Protein AF-A0A3S0KSA1-F1 (afdb_monomer)

Organism: NCBI:txid271096

Solvent-accessible surface area (backbone atoms only — not comparable to full-atom values): 9990 Å² total; per-residue (Å²): 139,56,73,69,75,53,31,34,87,87,79,69,40,68,72,43,71,75,54,54,54,54,35,74,80,40,60,89,59,68,46,50,58,70,62,36,62,68,38,53,74,75,61,64,49,63,50,38,36,24,19,20,49,28,67,55,92,82,58,85,34,55,84,56,73,35,63,38,89,73,57,58,66,44,43,30,60,57,28,39,52,49,42,63,65,50,51,55,34,74,42,89,81,63,44,93,83,43,65,57,37,49,29,41,58,50,29,66,74,70,41,65,50,87,74,48,90,88,51,72,58,73,48,69,36,49,56,76,48,46,57,61,60,18,21,64,30,64,79,39,64,86,44,51,59,56,41,62,56,89,51,72,70,42,53,47,31,26,54,53,40,33,57,52,50,50,54,49,50,73,69,41,74,119

Sequence (174 aa):
MKCSSCHNPHSQGMKLEGDAQCISCHADKSAAEHKMNIHQLVGAACTDCHMPWSKRSRDRSRRYDVRSHHFEVISPTESLGQYDYLYPFTQDGADPEHKMTKSWAAVQKIGICYDSWKYPPNTKECTDFDVMPNACSSCHDKEFPVPGKFDDIERNKLIEGESRFQRFIDATSK

pLDDT: mean 83.78, std 13.08, range [39.75, 96.75]

Radius of gyration: 18.22 Å; Cα contacts (8 Å, |Δi|>4): 228; chains: 1; bounding box: 46×38×46 Å

Structure (mmCIF, N/CA/C/O backbone):
data_AF-A0A3S0KSA1-F1
#
_entry.id   AF-A0A3S0KSA1-F1
#
loop_
_atom_site.group_PDB
_atom_site.id
_atom_site.type_symbol
_atom_site.label_atom_id
_atom_site.label_alt_id
_atom_site.label_comp_id
_atom_site.label_asym_id
_atom_site.label_entity_id
_atom_site.label_seq_id
_atom_site.pdbx_PDB_ins_code
_atom_site.Cartn_x
_atom_site.Cartn_y
_atom_site.Cartn_z
_atom_site.occupancy
_atom_site.B_iso_or_equiv
_atom_site.auth_seq_id
_atom_site.auth_comp_id
_atom_site.auth_asym_id
_atom_site.auth_atom_id
_atom_site.pdbx_PDB_model_num
ATOM 1 N N . MET A 1 1 ? 7.737 -0.209 21.820 1.00 89.00 1 MET A N 1
ATOM 2 C CA . MET A 1 1 ? 6.961 -1.471 21.733 1.00 89.00 1 MET A CA 1
ATOM 3 C C . MET A 1 1 ? 7.880 -2.598 21.272 1.00 89.00 1 MET A C 1
ATOM 5 O O . MET A 1 1 ? 8.837 -2.304 20.571 1.00 89.00 1 MET A O 1
ATOM 9 N N . LYS A 1 2 ? 7.649 -3.853 21.682 1.00 95.00 2 LYS A N 1
ATOM 10 C CA . LYS A 1 2 ? 8.415 -5.043 21.237 1.00 95.00 2 LYS A CA 1
ATOM 11 C C . LYS A 1 2 ? 7.465 -6.116 20.698 1.00 95.00 2 LYS A C 1
ATOM 13 O O . LYS A 1 2 ? 6.269 -6.022 20.944 1.00 95.00 2 LYS A O 1
ATOM 18 N N . CYS A 1 3 ? 7.964 -7.159 20.030 1.00 94.94 3 CYS A N 1
ATOM 19 C CA . CYS A 1 3 ? 7.113 -8.204 19.429 1.00 94.94 3 CYS A CA 1
ATOM 20 C C . CYS A 1 3 ? 6.142 -8.813 20.456 1.00 94.94 3 CYS A C 1
ATOM 22 O O . CYS A 1 3 ? 4.936 -8.889 20.236 1.00 94.94 3 CYS A O 1
ATOM 24 N N . SER A 1 4 ? 6.666 -9.149 21.638 1.00 95.75 4 SER A N 1
ATOM 25 C CA . SER A 1 4 ? 5.887 -9.703 22.746 1.00 95.75 4 SER A CA 1
ATOM 26 C C . SER A 1 4 ? 5.000 -8.687 23.466 1.00 95.75 4 SER A C 1
ATOM 28 O O . SER A 1 4 ? 4.381 -9.038 24.466 1.00 95.75 4 SER A O 1
ATOM 30 N N . SER A 1 5 ? 4.924 -7.434 23.009 1.00 95.50 5 SER A N 1
ATOM 31 C CA . SER A 1 5 ? 3.897 -6.492 23.456 1.00 95.50 5 SER A CA 1
ATOM 32 C C . SER A 1 5 ? 2.530 -6.869 22.881 1.00 95.50 5 SER A C 1
ATOM 34 O O . SER A 1 5 ? 1.564 -6.844 23.637 1.00 95.50 5 SER A O 1
ATOM 36 N N . CYS A 1 6 ? 2.473 -7.301 21.615 1.00 95.81 6 CYS A N 1
ATOM 37 C CA . CYS A 1 6 ? 1.230 -7.624 20.898 1.00 95.81 6 CYS A CA 1
ATOM 38 C C . CYS A 1 6 ? 1.065 -9.128 20.630 1.00 95.81 6 CYS A C 1
ATOM 40 O O . CYS A 1 6 ? -0.053 -9.630 20.615 1.00 95.81 6 CYS A O 1
ATOM 42 N N . HIS A 1 7 ? 2.171 -9.861 20.465 1.00 96.06 7 HIS A N 1
ATOM 43 C CA . HIS A 1 7 ? 2.150 -11.303 20.222 1.00 96.06 7 HIS A CA 1
ATOM 44 C C . HIS A 1 7 ? 2.390 -12.109 21.499 1.00 96.06 7 HIS A C 1
ATOM 46 O O . HIS A 1 7 ? 3.153 -11.712 22.389 1.00 96.06 7 HIS A O 1
ATOM 52 N N . ASN A 1 8 ? 1.773 -13.283 21.571 1.00 96.25 8 ASN A N 1
ATOM 53 C CA . ASN A 1 8 ? 2.105 -14.309 22.545 1.00 96.25 8 ASN A CA 1
ATOM 54 C C . ASN A 1 8 ? 3.316 -15.114 22.029 1.00 96.25 8 ASN A C 1
ATOM 56 O O . ASN A 1 8 ? 3.224 -15.727 20.969 1.00 96.25 8 ASN A O 1
ATOM 60 N N . PRO A 1 9 ? 4.454 -15.149 22.745 1.00 95.25 9 PRO A N 1
ATOM 61 C CA . PRO A 1 9 ? 5.666 -15.807 22.252 1.00 95.25 9 PRO A CA 1
ATOM 62 C C . PRO A 1 9 ? 5.567 -17.340 22.175 1.00 95.25 9 PRO A C 1
ATOM 64 O O . PRO A 1 9 ? 6.377 -17.945 21.481 1.00 95.25 9 PRO A O 1
ATOM 67 N N . HIS A 1 10 ? 4.607 -17.974 22.860 1.00 94.69 10 HIS A N 1
ATOM 68 C CA . HIS A 1 10 ? 4.430 -19.431 22.832 1.00 94.69 10 HIS A CA 1
ATOM 69 C C . HIS A 1 10 ? 3.452 -19.880 21.745 1.00 94.69 10 HIS A C 1
ATOM 71 O O . HIS A 1 10 ? 3.742 -20.828 21.023 1.00 94.69 10 HIS A O 1
ATOM 77 N N . SER A 1 11 ? 2.308 -19.201 21.606 1.00 95.56 11 SER A N 1
ATOM 78 C CA . SER A 1 11 ? 1.332 -19.532 20.557 1.00 95.56 11 SER A CA 1
ATOM 79 C C . SER A 1 11 ? 1.621 -18.844 19.224 1.00 95.56 11 SER A C 1
ATOM 81 O O . SER A 1 11 ? 1.041 -19.226 18.215 1.00 95.56 11 SER A O 1
ATOM 83 N N . GLN A 1 12 ? 2.472 -17.811 19.220 1.00 89.94 12 GLN A N 1
ATOM 84 C CA . GLN A 1 12 ? 2.731 -16.899 18.095 1.00 89.94 12 GLN A CA 1
ATOM 85 C C . GLN A 1 12 ? 1.497 -16.102 17.627 1.00 89.94 12 GLN A C 1
ATOM 87 O O . GLN A 1 12 ? 1.602 -15.263 16.733 1.00 89.94 12 GLN A O 1
ATOM 92 N N . GLY A 1 13 ? 0.343 -16.310 18.266 1.00 93.62 13 GLY A N 1
ATOM 93 C CA . GLY A 1 13 ? -0.884 -15.566 18.019 1.00 93.62 13 GLY A CA 1
ATOM 94 C C . GLY A 1 13 ? -0.874 -14.174 18.647 1.00 93.62 13 GLY A C 1
ATOM 95 O O . GLY A 1 13 ? 0.060 -13.787 19.360 1.00 93.62 13 GLY A O 1
ATOM 96 N N . MET A 1 14 ? -1.942 -13.426 18.390 1.00 95.56 14 MET A N 1
ATOM 97 C CA . MET A 1 14 ? -2.176 -12.125 19.012 1.00 95.56 14 MET A CA 1
ATOM 98 C C . MET A 1 14 ? -2.580 -12.289 20.480 1.00 95.56 14 MET A C 1
ATOM 100 O O . MET A 1 14 ? -3.131 -13.314 20.878 1.00 95.56 14 MET A O 1
ATOM 104 N N . LYS A 1 15 ? -2.283 -11.285 21.309 1.00 96.44 15 LYS A N 1
ATOM 105 C CA . LYS A 1 15 ? -2.757 -11.243 22.700 1.00 96.44 15 LYS A CA 1
ATOM 106 C C . LYS A 1 15 ? -4.199 -10.764 22.815 1.00 96.44 15 LYS A C 1
ATOM 108 O O . LYS A 1 15 ? -4.889 -11.180 23.739 1.00 96.44 15 LYS A O 1
ATOM 113 N N . LEU A 1 16 ? -4.609 -9.869 21.922 1.00 96.75 16 LEU A N 1
ATOM 114 C CA . LEU A 1 16 ? -5.970 -9.366 21.789 1.00 96.75 16 LEU A CA 1
ATOM 115 C C . LEU A 1 16 ? -6.413 -9.527 20.334 1.00 96.75 16 LEU A C 1
ATOM 117 O O . LEU A 1 16 ? -5.608 -9.376 19.416 1.00 96.75 16 LEU A O 1
ATOM 121 N N . GLU A 1 17 ? -7.691 -9.827 20.138 1.00 94.50 17 GLU A N 1
ATOM 122 C CA . GLU A 1 17 ? -8.260 -10.071 18.814 1.00 94.50 17 GLU A CA 1
ATOM 123 C C . GLU A 1 17 ? -8.540 -8.761 18.067 1.00 94.50 17 GLU A C 1
ATOM 125 O O . GLU A 1 17 ? -9.103 -7.816 18.626 1.00 94.50 17 GLU A O 1
ATOM 130 N N . GLY A 1 18 ? -8.171 -8.722 16.784 1.00 92.62 18 GLY A N 1
ATOM 131 C CA . GLY A 1 18 ? -8.453 -7.607 15.876 1.00 92.62 18 GLY A CA 1
ATOM 132 C C . GLY A 1 18 ? -8.066 -6.231 16.433 1.00 92.62 18 GLY A C 1
ATOM 133 O O . GLY A 1 18 ? -6.999 -6.043 17.023 1.00 92.62 18 GLY A O 1
ATOM 134 N N . ASP A 1 19 ? -8.966 -5.262 16.264 1.00 94.88 19 ASP A N 1
ATOM 135 C CA . ASP A 1 19 ? -8.739 -3.865 16.649 1.00 94.88 19 ASP A CA 1
ATOM 136 C C . ASP A 1 19 ? -8.578 -3.655 18.157 1.00 94.88 19 ASP A C 1
ATOM 138 O O . ASP A 1 19 ? -7.981 -2.656 18.569 1.00 94.88 19 ASP A O 1
ATOM 142 N N . ALA A 1 20 ? -9.038 -4.595 18.993 1.00 95.56 20 ALA A N 1
ATOM 143 C CA . ALA A 1 20 ? -8.856 -4.504 20.440 1.00 95.56 20 ALA A CA 1
ATOM 144 C C . ALA A 1 20 ? -7.367 -4.420 20.813 1.00 95.56 20 ALA A C 1
ATOM 146 O O . ALA A 1 20 ? -7.015 -3.760 21.790 1.00 95.56 20 ALA A O 1
ATOM 147 N N . GLN A 1 21 ? -6.482 -5.013 20.002 1.00 95.88 21 GLN A N 1
ATOM 148 C CA . GLN A 1 21 ? -5.038 -4.921 20.197 1.00 95.88 21 GLN A CA 1
ATOM 149 C C . GLN A 1 21 ? -4.488 -3.500 20.039 1.00 95.88 21 GLN A C 1
ATOM 151 O O . GLN A 1 21 ? -3.539 -3.131 20.731 1.00 95.88 21 GLN A O 1
ATOM 156 N N . CYS A 1 22 ? -5.049 -2.717 19.121 1.00 95.62 22 CYS A N 1
ATOM 157 C CA . CYS A 1 22 ? -4.638 -1.337 18.876 1.00 95.62 22 CYS A CA 1
ATOM 158 C C . CYS A 1 22 ? -5.310 -0.397 19.887 1.00 95.62 22 CYS A C 1
ATOM 160 O O . CYS A 1 22 ? -4.657 0.444 20.509 1.00 95.62 22 CYS A O 1
ATOM 162 N N . ILE A 1 23 ? -6.615 -0.588 20.096 1.00 95.62 23 ILE A N 1
ATOM 163 C CA . ILE A 1 23 ? -7.465 0.246 20.953 1.00 95.62 23 ILE A CA 1
ATOM 164 C C . ILE A 1 23 ? -7.076 0.121 22.432 1.00 95.62 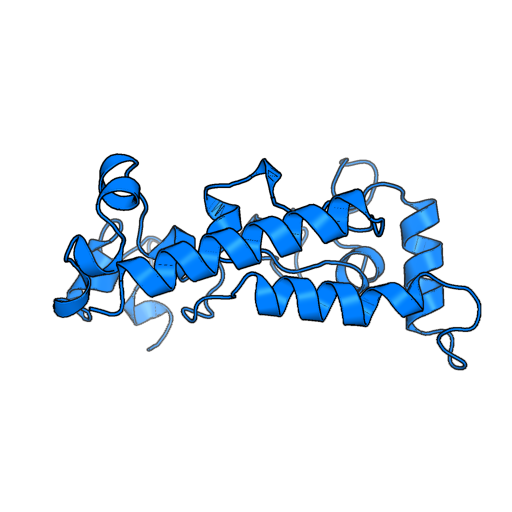23 ILE A C 1
ATOM 166 O O . ILE A 1 23 ? -7.265 1.076 23.182 1.00 95.62 23 ILE A O 1
ATOM 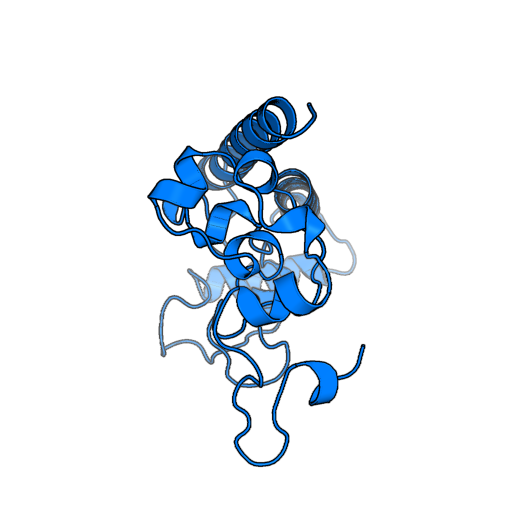170 N N . SER A 1 24 ? -6.442 -0.983 22.855 1.00 95.50 24 SER A N 1
ATOM 171 C CA . SER A 1 24 ? -5.933 -1.120 24.229 1.00 95.50 24 SER A CA 1
ATOM 172 C C . SER A 1 24 ? -4.959 -0.009 24.636 1.00 95.50 24 SER A C 1
ATOM 174 O O . SER A 1 24 ? -4.774 0.232 25.826 1.00 95.50 24 SER A O 1
ATOM 176 N N . CYS A 1 25 ? -4.310 0.640 23.661 1.00 96.25 25 CYS A N 1
ATOM 177 C CA . CYS A 1 25 ? -3.437 1.794 23.885 1.00 96.25 25 CYS A CA 1
ATOM 178 C C . CYS A 1 25 ? -3.924 3.071 23.176 1.00 96.25 25 CYS A C 1
ATOM 180 O O . CYS A 1 25 ? -3.637 4.161 23.658 1.00 96.25 25 CYS A O 1
ATOM 182 N N . HIS A 1 26 ? -4.671 2.951 22.074 1.00 94.12 26 HIS A N 1
ATOM 183 C CA . HIS A 1 26 ? -5.188 4.068 21.272 1.00 94.12 26 HIS A CA 1
ATOM 184 C C . HIS A 1 26 ? -6.714 4.194 21.392 1.00 94.12 26 HIS A C 1
ATOM 186 O O . HIS A 1 26 ? -7.439 4.157 20.396 1.00 94.12 26 HIS A O 1
ATOM 192 N N . ALA A 1 27 ? -7.222 4.288 22.623 1.00 93.25 27 ALA A N 1
ATOM 193 C CA . ALA A 1 27 ? -8.663 4.325 22.887 1.00 93.25 27 ALA A CA 1
ATOM 194 C C . ALA A 1 27 ? -9.368 5.507 22.194 1.00 93.25 27 ALA A C 1
ATOM 196 O O . ALA A 1 27 ? -10.499 5.372 21.724 1.00 93.25 27 ALA A O 1
ATOM 197 N N . ASP A 1 28 ? -8.667 6.634 22.057 1.00 90.75 28 ASP A N 1
ATOM 198 C CA . ASP A 1 28 ? -9.116 7.845 21.365 1.00 90.75 28 ASP A CA 1
ATOM 199 C C . ASP A 1 28 ? -9.272 7.663 19.845 1.00 90.75 28 ASP A C 1
ATOM 201 O O . ASP A 1 28 ? -9.906 8.485 19.190 1.00 90.75 28 ASP A O 1
ATOM 205 N N . LYS A 1 29 ? -8.721 6.584 19.275 1.00 89.94 29 LYS A N 1
ATOM 206 C CA . LYS A 1 29 ? -8.787 6.258 17.840 1.00 89.94 29 LYS A C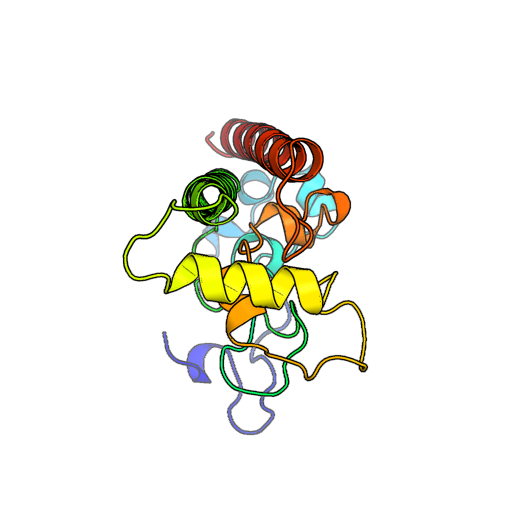A 1
ATOM 207 C C . LYS A 1 29 ? -9.856 5.218 17.495 1.00 89.94 29 LYS A C 1
ATOM 209 O O . LYS A 1 29 ? -9.954 4.797 16.347 1.00 89.94 29 LYS A O 1
ATOM 214 N N . SER A 1 30 ? -10.658 4.791 18.471 1.00 86.38 30 SER A N 1
ATOM 215 C CA . SER A 1 30 ? -11.720 3.792 18.266 1.00 86.38 30 SER A CA 1
ATOM 216 C C . SER A 1 30 ? -12.958 4.332 17.540 1.00 86.38 30 SER A C 1
ATOM 218 O O . SER A 1 30 ? -13.798 3.550 17.094 1.00 86.38 30 SER A O 1
ATOM 220 N N . ALA A 1 31 ? -13.075 5.654 17.431 1.00 82.81 31 ALA A N 1
ATOM 221 C CA . ALA A 1 31 ? -14.263 6.324 16.934 1.00 82.81 31 ALA A CA 1
ATOM 222 C C . ALA A 1 31 ? -14.378 6.270 15.398 1.00 82.81 31 ALA A C 1
ATOM 224 O O . ALA A 1 31 ? -13.377 6.190 14.676 1.00 82.81 31 ALA A O 1
ATOM 225 N N . ALA A 1 32 ? -15.611 6.340 14.895 1.00 78.38 32 ALA A N 1
ATOM 226 C CA . ALA A 1 32 ? -15.918 6.294 13.465 1.00 78.38 32 ALA A CA 1
ATOM 227 C C . ALA A 1 32 ? -15.257 7.446 12.698 1.00 78.38 32 ALA A C 1
ATOM 229 O O . ALA A 1 32 ? -14.850 7.300 11.549 1.00 78.38 32 ALA A O 1
ATOM 230 N N . GLU A 1 33 ? -15.108 8.585 13.365 1.00 82.06 33 GLU A N 1
ATOM 231 C CA . GLU A 1 33 ? -14.488 9.811 12.884 1.00 82.06 33 GLU A CA 1
ATOM 232 C C . GLU A 1 33 ? -13.023 9.588 12.497 1.00 82.06 33 GLU A C 1
ATOM 234 O O . GLU A 1 33 ? -12.548 10.188 11.539 1.00 82.06 33 GLU A O 1
ATOM 239 N N . HIS A 1 34 ? -12.322 8.670 13.174 1.00 86.38 34 HIS A N 1
ATOM 240 C CA . HIS A 1 34 ? -10.947 8.319 12.821 1.00 86.38 34 HIS A CA 1
ATOM 241 C C . HIS A 1 34 ? -10.865 7.489 11.532 1.00 86.38 34 HIS A C 1
ATOM 243 O O . HIS A 1 34 ? -9.898 7.604 10.784 1.00 86.38 34 HIS A O 1
ATOM 249 N N . LYS A 1 35 ? -11.873 6.648 11.264 1.00 85.88 35 LYS A N 1
ATOM 250 C CA . LYS A 1 35 ? -11.878 5.720 10.123 1.00 85.88 35 LYS A CA 1
ATOM 251 C C . LYS A 1 35 ? -12.700 6.205 8.932 1.00 85.88 35 LYS A C 1
ATOM 253 O O . LYS A 1 35 ? -12.516 5.670 7.849 1.00 85.88 35 LYS A O 1
ATOM 258 N N . MET A 1 36 ? -13.560 7.207 9.096 1.00 89.12 36 MET A N 1
ATOM 259 C CA . MET A 1 36 ? -14.765 7.461 8.294 1.00 89.12 36 MET A CA 1
ATOM 260 C C . MET A 1 36 ? -15.866 6.409 8.498 1.00 89.12 36 MET A C 1
ATOM 262 O O . MET A 1 36 ? -15.627 5.201 8.460 1.00 89.12 36 MET A O 1
ATOM 266 N N . ASN A 1 37 ? -17.116 6.880 8.572 1.00 88.81 37 ASN A N 1
ATOM 267 C CA . ASN A 1 37 ? -18.305 6.031 8.734 1.00 88.81 37 ASN A CA 1
ATOM 268 C C . ASN A 1 37 ? -18.386 4.898 7.701 1.00 88.81 37 ASN A C 1
ATOM 270 O O . ASN A 1 37 ? -18.699 3.763 8.051 1.00 88.81 37 ASN A O 1
ATOM 274 N N . ILE A 1 38 ? -18.085 5.179 6.428 1.00 89.69 38 ILE A N 1
ATOM 275 C CA . ILE A 1 38 ? -18.168 4.163 5.371 1.00 89.69 38 ILE A CA 1
ATOM 276 C C . ILE A 1 38 ? -17.160 3.028 5.575 1.00 89.69 38 ILE A C 1
ATOM 278 O O . ILE A 1 38 ? -17.507 1.871 5.360 1.00 89.69 38 ILE A O 1
ATOM 282 N N . HIS A 1 39 ? -15.947 3.330 6.045 1.00 92.50 39 HIS A N 1
ATOM 283 C CA . HIS A 1 39 ? -14.939 2.310 6.322 1.00 92.50 39 HIS A CA 1
ATOM 284 C C . HIS A 1 39 ? -15.326 1.456 7.527 1.00 92.50 39 HIS A C 1
ATOM 286 O O . HIS A 1 39 ? -15.118 0.246 7.508 1.00 92.50 39 HIS A O 1
ATOM 292 N N . GLN A 1 40 ? -15.966 2.047 8.538 1.00 88.38 40 GLN A N 1
ATOM 293 C CA . GLN A 1 40 ? -16.523 1.267 9.638 1.00 88.38 40 GLN A CA 1
ATOM 294 C C . GLN A 1 40 ? -17.643 0.326 9.172 1.00 88.38 40 GLN A C 1
ATOM 296 O O . GLN A 1 40 ? -17.673 -0.827 9.595 1.00 88.38 40 GLN A O 1
ATOM 301 N N . LEU A 1 41 ? -18.528 0.778 8.274 1.00 90.56 41 LEU A N 1
ATOM 302 C CA . LEU A 1 41 ? -19.619 -0.047 7.738 1.00 90.56 41 LEU A CA 1
ATOM 303 C C . LEU A 1 41 ? -19.123 -1.253 6.932 1.00 90.56 41 LEU A C 1
ATOM 305 O O . LEU A 1 41 ? -19.737 -2.315 6.996 1.00 90.56 41 LEU A O 1
ATOM 309 N N . VAL A 1 42 ? -18.018 -1.107 6.197 1.00 91.88 42 VAL A N 1
ATOM 310 C CA . VAL A 1 42 ? -17.391 -2.222 5.460 1.00 91.88 42 VAL A CA 1
ATOM 311 C C . VAL A 1 42 ? -16.414 -3.036 6.316 1.00 91.88 42 VAL A C 1
ATOM 313 O O . VAL A 1 42 ? -15.794 -3.966 5.810 1.00 91.88 42 VAL A O 1
ATOM 316 N N . GLY A 1 43 ? -16.284 -2.713 7.608 1.00 91.19 43 GLY A N 1
ATOM 317 C CA . GLY A 1 43 ? -15.472 -3.473 8.556 1.00 91.19 43 GLY A CA 1
ATOM 318 C C . GLY A 1 43 ? -13.963 -3.256 8.435 1.00 91.19 43 GLY A C 1
ATOM 319 O O . GLY A 1 43 ? -13.209 -4.167 8.762 1.00 91.19 43 GLY A O 1
ATOM 320 N N . ALA A 1 44 ? -13.511 -2.081 7.985 1.00 92.19 44 ALA A N 1
ATOM 321 C CA . ALA A 1 44 ? -12.085 -1.767 7.905 1.00 92.19 44 ALA A CA 1
ATOM 322 C C . ALA A 1 44 ? -11.420 -1.804 9.296 1.00 92.19 44 ALA A C 1
ATOM 324 O O . ALA A 1 44 ? -11.806 -1.080 10.230 1.00 92.19 44 ALA A O 1
ATOM 325 N N . ALA A 1 45 ? -10.390 -2.635 9.420 1.00 93.19 45 ALA A N 1
ATOM 326 C CA . ALA A 1 45 ? -9.600 -2.802 10.629 1.00 93.19 45 ALA A CA 1
ATOM 327 C C . ALA A 1 45 ? -8.471 -1.765 10.698 1.00 93.19 45 ALA A C 1
ATOM 329 O O . ALA A 1 45 ? -8.017 -1.231 9.685 1.00 93.19 45 ALA A O 1
ATOM 330 N N . CYS A 1 46 ? -7.947 -1.515 11.899 1.00 94.50 46 CYS A N 1
ATOM 331 C CA . CYS A 1 46 ? -6.793 -0.631 12.099 1.00 94.50 46 CYS A CA 1
ATOM 332 C C . CYS A 1 46 ? -5.602 -1.066 11.229 1.00 94.50 46 CYS A C 1
ATOM 334 O O . CYS A 1 46 ? -4.892 -0.242 10.654 1.00 94.50 46 CYS A O 1
ATOM 336 N N . THR A 1 47 ? -5.416 -2.380 11.092 1.00 92.94 47 THR A N 1
ATOM 337 C CA . THR A 1 47 ? -4.329 -2.978 10.314 1.00 92.94 47 THR A CA 1
ATOM 338 C C . THR A 1 47 ? -4.466 -2.782 8.810 1.00 92.94 47 THR A C 1
ATOM 340 O O . THR A 1 47 ? -3.473 -2.932 8.108 1.00 92.94 47 THR A O 1
ATOM 343 N N . ASP A 1 48 ? -5.647 -2.451 8.286 1.00 91.31 48 ASP A N 1
ATOM 344 C CA . ASP A 1 48 ? -5.810 -2.278 6.841 1.00 91.31 48 ASP A CA 1
ATOM 345 C C . ASP A 1 48 ? -5.086 -1.030 6.338 1.00 91.31 48 ASP A C 1
ATOM 347 O O . ASP A 1 48 ? -4.409 -1.098 5.310 1.00 91.31 48 ASP A O 1
ATOM 351 N N . CYS A 1 49 ? -5.129 0.056 7.113 1.00 91.94 49 CYS A N 1
ATOM 352 C CA . CYS A 1 49 ? -4.443 1.301 6.780 1.00 91.94 49 CYS A CA 1
ATOM 353 C C . CYS A 1 49 ? -3.052 1.410 7.420 1.00 91.94 49 CYS A C 1
ATOM 355 O O . CYS A 1 49 ? -2.113 1.865 6.774 1.00 91.94 49 CYS A O 1
ATOM 357 N N . HIS A 1 50 ? -2.905 1.000 8.684 1.00 93.50 50 HIS A N 1
ATOM 358 C CA . HIS A 1 50 ? -1.655 1.179 9.439 1.00 93.50 50 HIS A CA 1
ATOM 359 C C . HIS A 1 50 ? -0.652 0.041 9.239 1.00 93.50 50 HIS A C 1
ATOM 361 O O . HIS A 1 50 ? 0.533 0.183 9.527 1.00 93.50 50 HIS A O 1
ATOM 367 N N . MET A 1 51 ? -1.110 -1.112 8.759 1.00 92.00 51 MET A N 1
ATOM 368 C CA . MET A 1 51 ? -0.259 -2.271 8.500 1.00 92.00 51 MET A CA 1
ATOM 369 C C . MET A 1 51 ? -0.557 -2.828 7.104 1.00 92.00 51 MET A C 1
ATOM 371 O O . MET A 1 51 ? -0.940 -3.997 6.983 1.00 92.00 51 MET A O 1
ATOM 375 N N . PRO A 1 52 ? -0.436 -2.017 6.032 1.00 86.69 52 PRO A N 1
ATOM 376 C CA . PRO A 1 52 ? -0.730 -2.479 4.683 1.00 86.69 52 PRO A CA 1
ATOM 377 C C . PRO A 1 52 ? 0.084 -3.731 4.359 1.00 86.69 52 PRO A C 1
ATOM 379 O O . PRO A 1 52 ? 1.154 -3.983 4.928 1.00 86.69 52 PRO A O 1
ATOM 382 N N . TRP A 1 53 ? -0.444 -4.546 3.453 1.00 80.31 53 TRP A N 1
ATOM 383 C CA . TRP A 1 53 ? 0.265 -5.735 3.007 1.00 80.31 53 TRP A CA 1
ATOM 384 C C . TRP A 1 53 ? 1.644 -5.361 2.459 1.00 80.31 53 TRP A C 1
ATOM 386 O O . TRP A 1 53 ? 1.784 -4.477 1.621 1.00 80.31 53 TRP A O 1
ATOM 396 N N . SER A 1 54 ? 2.676 -6.039 2.943 1.00 72.50 54 SER A N 1
ATOM 397 C CA . SER A 1 54 ? 4.067 -5.808 2.577 1.00 72.50 54 SER A CA 1
ATOM 398 C C . SER A 1 54 ? 4.758 -7.117 2.208 1.00 72.50 54 SER A C 1
ATOM 400 O O . SER A 1 54 ? 4.177 -8.201 2.254 1.00 72.50 54 SER A O 1
ATOM 402 N N . LYS A 1 55 ? 6.032 -7.014 1.836 1.00 64.12 55 LYS A N 1
ATOM 403 C CA . LYS A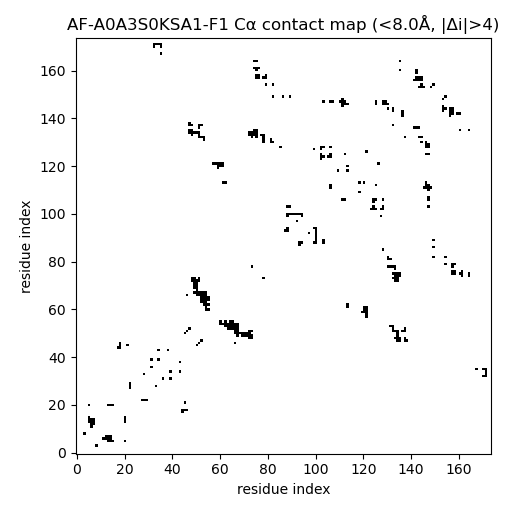 1 55 ? 6.895 -8.148 1.513 1.00 64.12 55 LYS A CA 1
ATOM 404 C C . LYS A 1 55 ? 7.710 -8.598 2.731 1.00 64.12 55 LYS A C 1
ATOM 406 O O . LYS A 1 55 ? 8.262 -7.761 3.442 1.00 64.12 55 LYS A O 1
ATOM 411 N N . ARG A 1 56 ? 7.899 -9.911 2.918 1.00 51.66 56 ARG A N 1
ATOM 412 C CA . ARG A 1 56 ? 9.025 -10.449 3.707 1.00 51.66 56 ARG A CA 1
ATOM 413 C C . ARG A 1 56 ? 10.318 -10.362 2.893 1.00 51.66 56 ARG A C 1
ATOM 415 O O . ARG A 1 56 ? 10.504 -11.070 1.906 1.00 51.66 56 ARG A O 1
ATOM 422 N N . SER A 1 57 ? 11.250 -9.516 3.315 1.00 43.91 57 SER A N 1
ATOM 423 C CA . SER A 1 57 ? 12.432 -9.151 2.519 1.00 43.91 57 SER A CA 1
ATOM 424 C C . SER A 1 57 ? 13.516 -10.234 2.368 1.00 43.91 57 SER A C 1
ATOM 426 O O . SER A 1 57 ? 14.565 -9.927 1.807 1.00 43.91 57 SER A O 1
ATOM 428 N N . ARG A 1 58 ? 13.342 -11.474 2.866 1.00 39.75 58 ARG A N 1
ATOM 429 C CA . ARG A 1 58 ? 14.433 -12.482 2.879 1.00 39.75 58 ARG A CA 1
ATOM 430 C C . ARG A 1 58 ? 14.068 -13.960 2.681 1.00 39.75 58 ARG A C 1
ATOM 432 O O . ARG A 1 58 ? 14.952 -14.719 2.304 1.00 39.75 58 ARG A O 1
ATOM 439 N N . ASP A 1 59 ? 12.820 -14.376 2.867 1.00 43.16 59 ASP A N 1
ATOM 440 C CA . ASP A 1 59 ? 12.390 -15.774 2.659 1.00 43.16 59 ASP A CA 1
ATOM 441 C C . ASP A 1 59 ? 11.488 -15.880 1.446 1.00 43.16 59 ASP A C 1
ATOM 443 O O . ASP A 1 59 ? 10.882 -14.867 1.131 1.00 43.16 59 ASP A O 1
ATOM 447 N N . ARG A 1 60 ? 11.361 -17.070 0.826 1.00 45.66 60 ARG A N 1
ATOM 448 C CA . ARG A 1 60 ? 10.414 -17.454 -0.258 1.00 45.66 60 ARG A CA 1
ATOM 449 C C . ARG A 1 60 ? 8.986 -16.930 -0.018 1.00 45.66 60 ARG A C 1
ATOM 451 O O . ARG A 1 60 ? 8.094 -17.681 0.361 1.00 45.66 60 ARG A O 1
ATOM 458 N N . SER A 1 61 ? 8.783 -15.647 -0.245 1.00 42.78 61 SER A N 1
ATOM 459 C CA . SER A 1 61 ? 7.619 -14.895 0.194 1.00 42.78 61 SER A CA 1
ATOM 460 C C . SER A 1 61 ? 6.914 -14.427 -1.054 1.00 42.78 61 SER A C 1
ATOM 462 O O . SER A 1 61 ? 7.534 -13.929 -1.997 1.00 42.78 61 SER A O 1
ATOM 464 N N . ARG A 1 62 ? 5.611 -14.671 -1.091 1.00 55.25 62 ARG A N 1
ATOM 465 C CA . ARG A 1 62 ? 4.743 -14.085 -2.107 1.00 55.25 62 ARG A CA 1
ATOM 466 C C . ARG A 1 62 ? 4.605 -12.601 -1.759 1.00 55.25 62 ARG A C 1
ATOM 468 O O . ARG A 1 62 ? 4.649 -12.246 -0.584 1.00 55.25 62 ARG A O 1
ATOM 475 N N . ARG A 1 63 ? 4.466 -11.723 -2.756 1.00 57.84 63 ARG A N 1
ATOM 476 C CA . ARG A 1 63 ? 4.073 -10.328 -2.495 1.00 57.84 63 ARG A CA 1
ATOM 477 C C . ARG A 1 63 ? 2.787 -10.376 -1.647 1.00 57.84 63 ARG A C 1
ATOM 479 O O . ARG A 1 63 ? 1.901 -11.160 -1.981 1.00 57.84 63 ARG A O 1
ATOM 486 N N . TYR A 1 64 ? 2.724 -9.604 -0.558 1.00 64.44 64 TYR A N 1
ATOM 487 C CA . TYR A 1 64 ? 1.575 -9.538 0.370 1.00 64.44 64 TYR A CA 1
ATOM 488 C C . TYR A 1 64 ? 1.386 -10.729 1.313 1.00 64.44 64 TYR A C 1
ATOM 490 O O . TYR A 1 64 ? 0.284 -10.964 1.796 1.00 64.44 64 TYR A O 1
ATOM 498 N N . ASP A 1 65 ? 2.436 -11.488 1.612 1.00 67.31 65 ASP A N 1
ATOM 499 C CA . ASP A 1 65 ? 2.340 -12.587 2.576 1.00 67.31 65 ASP A CA 1
ATOM 500 C C . ASP A 1 65 ? 2.415 -12.135 4.045 1.00 67.31 65 ASP A C 1
ATOM 502 O O . ASP A 1 65 ? 2.105 -12.912 4.951 1.00 67.31 65 ASP A O 1
ATOM 506 N N . VAL A 1 66 ? 2.804 -10.881 4.294 1.00 75.88 66 VAL A N 1
ATOM 507 C CA . VAL A 1 66 ? 2.895 -10.302 5.637 1.00 75.88 66 VAL A CA 1
ATOM 508 C C . VAL A 1 66 ? 2.301 -8.902 5.700 1.00 75.88 66 VAL A C 1
ATOM 510 O O . VAL A 1 66 ? 2.338 -8.143 4.738 1.00 75.88 66 VAL A O 1
ATOM 513 N N . ARG A 1 67 ? 1.782 -8.536 6.871 1.00 84.06 67 ARG A N 1
ATOM 514 C CA . ARG A 1 67 ? 1.373 -7.166 7.197 1.00 84.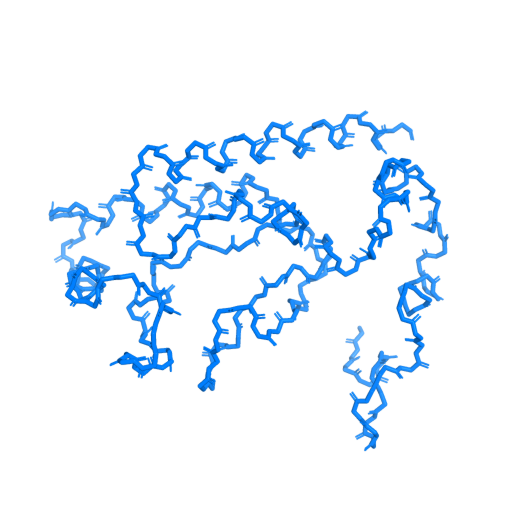06 67 ARG A CA 1
ATOM 515 C C . ARG A 1 67 ? 2.598 -6.354 7.623 1.00 84.06 67 ARG A C 1
ATOM 517 O O . ARG A 1 67 ? 3.439 -6.856 8.383 1.00 84.06 67 ARG A O 1
ATOM 524 N N . SER A 1 68 ? 2.706 -5.114 7.151 1.00 85.94 68 SER A N 1
ATOM 525 C CA . SER A 1 68 ? 3.815 -4.242 7.540 1.00 85.94 68 SER A CA 1
ATOM 526 C C . SER A 1 68 ? 3.785 -3.980 9.051 1.00 85.94 68 SER A C 1
ATOM 528 O O . SER A 1 68 ? 2.727 -3.926 9.666 1.00 85.94 68 SER A O 1
ATOM 530 N N . HIS A 1 69 ? 4.955 -3.835 9.670 1.00 90.94 69 HIS A N 1
ATOM 531 C CA . HIS A 1 69 ? 5.087 -3.409 11.072 1.00 90.94 69 HIS A CA 1
ATOM 532 C C . HIS A 1 69 ? 5.624 -1.972 11.153 1.00 90.94 69 HIS A C 1
ATOM 534 O O . HIS A 1 69 ? 6.358 -1.626 12.077 1.00 90.94 69 HIS A O 1
ATOM 540 N N . HIS A 1 70 ? 5.302 -1.158 10.142 1.00 87.62 70 HIS A N 1
ATOM 541 C CA . HIS A 1 70 ? 5.652 0.261 10.101 1.00 87.62 70 HIS A CA 1
ATOM 542 C C . HIS A 1 70 ? 4.680 1.098 10.940 1.00 87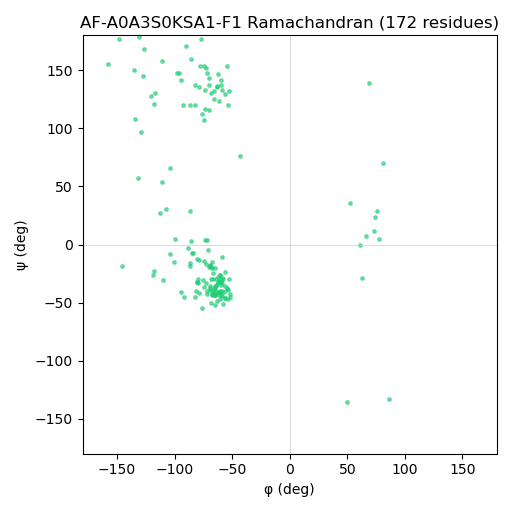.62 70 HIS A C 1
ATOM 544 O O . HIS A 1 70 ? 5.116 2.056 11.569 1.00 87.62 70 HIS A O 1
ATOM 550 N N . PHE A 1 71 ? 3.406 0.684 11.021 1.00 91.38 71 PHE A N 1
ATOM 551 C CA . PHE A 1 71 ? 2.304 1.324 11.760 1.00 91.38 71 PHE A CA 1
ATOM 552 C C . PHE A 1 71 ? 1.926 2.733 11.278 1.00 91.38 71 PHE A C 1
ATOM 554 O O . PHE A 1 71 ? 0.766 3.126 11.391 1.00 91.38 71 PHE A O 1
ATOM 561 N N . GLU A 1 72 ? 2.865 3.492 10.722 1.00 91.50 72 GLU A N 1
ATOM 562 C CA . GLU A 1 72 ? 2.580 4.714 9.985 1.00 91.50 72 GLU A CA 1
ATOM 563 C C . GLU A 1 72 ? 1.903 4.378 8.653 1.00 91.50 72 GLU A C 1
ATOM 565 O O . GLU A 1 72 ? 2.163 3.350 8.018 1.00 91.50 72 GLU A O 1
ATOM 570 N N . VAL A 1 73 ? 0.966 5.243 8.273 1.00 90.88 73 VAL A N 1
ATOM 571 C CA . VAL A 1 73 ? 0.210 5.105 7.033 1.00 90.88 73 VAL A CA 1
ATOM 572 C C . VAL A 1 73 ? 1.152 5.385 5.873 1.00 90.88 73 VAL A C 1
ATOM 574 O O . VAL A 1 73 ? 1.597 6.513 5.713 1.00 90.88 73 VAL A O 1
ATOM 577 N N . ILE A 1 74 ? 1.391 4.367 5.046 1.00 90.62 74 ILE A N 1
ATOM 578 C CA . ILE A 1 74 ? 2.010 4.554 3.732 1.00 90.62 74 ILE A CA 1
ATOM 579 C C . ILE A 1 74 ? 0.938 5.168 2.837 1.00 90.62 74 ILE A C 1
ATOM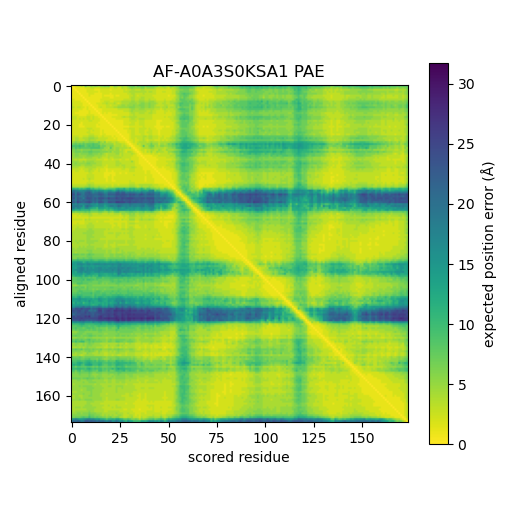 581 O O . ILE A 1 74 ? -0.045 4.508 2.484 1.00 90.62 74 ILE A O 1
ATOM 585 N N . SER A 1 75 ? 1.087 6.445 2.522 1.00 91.12 75 SER A N 1
ATOM 586 C CA . SER A 1 75 ? 0.154 7.192 1.688 1.00 91.12 75 SER A CA 1
ATOM 587 C C . SER A 1 75 ? 0.297 6.815 0.207 1.00 91.12 75 SER A C 1
ATOM 589 O O . SER A 1 75 ? 1.374 6.414 -0.246 1.00 91.12 75 SER A O 1
ATOM 591 N N . PRO A 1 76 ? -0.763 6.969 -0.604 1.00 91.12 76 PRO A N 1
ATOM 592 C CA . PRO A 1 76 ? -0.639 6.828 -2.053 1.00 91.12 76 PRO A CA 1
ATOM 593 C C . PRO A 1 76 ? 0.362 7.808 -2.678 1.00 91.12 76 PRO A C 1
ATOM 595 O O . PRO A 1 76 ? 0.998 7.450 -3.664 1.00 91.12 76 PRO A O 1
ATOM 598 N N . THR A 1 77 ? 0.562 8.991 -2.084 1.00 91.94 77 THR A N 1
ATOM 599 C CA . THR A 1 77 ? 1.592 9.957 -2.497 1.00 91.94 77 THR A CA 1
ATOM 600 C C . THR A 1 77 ? 3.000 9.373 -2.365 1.00 91.94 77 THR A C 1
ATOM 602 O O . THR A 1 77 ? 3.820 9.543 -3.264 1.00 91.94 77 THR A O 1
ATOM 605 N N . GLU A 1 78 ? 3.292 8.628 -1.295 1.00 91.75 78 GLU A N 1
ATOM 606 C CA . GLU A 1 78 ? 4.580 7.937 -1.139 1.00 91.75 78 GLU A CA 1
ATOM 607 C C . GLU A 1 78 ? 4.755 6.812 -2.163 1.00 91.75 78 GLU A C 1
ATOM 609 O O . GLU A 1 78 ? 5.818 6.704 -2.777 1.00 91.75 78 GLU A O 1
ATOM 614 N N . SER A 1 79 ? 3.711 6.011 -2.409 1.00 90.25 79 SER A N 1
ATOM 615 C CA . SER A 1 79 ? 3.740 4.993 -3.470 1.00 90.25 79 SER A CA 1
ATOM 616 C C . SER A 1 79 ? 3.950 5.617 -4.855 1.00 90.25 79 SER A C 1
ATOM 618 O O . SER A 1 79 ? 4.727 5.088 -5.649 1.00 90.25 79 SER A O 1
ATOM 620 N N . LEU A 1 80 ? 3.295 6.745 -5.154 1.00 92.44 80 LEU A N 1
ATOM 621 C CA . LEU A 1 80 ? 3.472 7.482 -6.408 1.00 92.44 80 LEU A CA 1
ATOM 622 C C . LEU A 1 80 ? 4.882 8.067 -6.520 1.00 92.44 80 LEU A C 1
ATOM 624 O O . LEU A 1 80 ? 5.513 7.934 -7.563 1.00 92.44 80 LEU A O 1
ATOM 628 N N . GLY A 1 81 ? 5.415 8.637 -5.439 1.00 93.56 81 GLY A N 1
ATOM 629 C CA . GLY A 1 81 ? 6.794 9.117 -5.397 1.00 93.56 81 GLY A CA 1
ATOM 630 C C . GLY A 1 81 ? 7.805 7.994 -5.641 1.00 93.56 81 GLY A C 1
ATOM 631 O O . GLY A 1 81 ? 8.761 8.176 -6.393 1.00 93.56 81 GLY A O 1
ATOM 632 N N . GLN A 1 82 ? 7.571 6.805 -5.075 1.00 91.94 82 GLN A N 1
ATOM 633 C CA . GLN A 1 82 ? 8.387 5.622 -5.353 1.00 91.94 82 GLN A CA 1
ATOM 634 C C . GLN A 1 82 ? 8.267 5.186 -6.819 1.00 91.94 82 GLN A C 1
ATOM 636 O O . GLN A 1 82 ? 9.278 4.865 -7.444 1.00 91.94 82 GLN A O 1
ATOM 641 N N . TYR A 1 83 ? 7.055 5.182 -7.377 1.00 92.81 83 TYR A N 1
ATOM 642 C CA . TYR A 1 83 ? 6.826 4.875 -8.787 1.00 92.81 83 TYR A CA 1
ATOM 643 C C . TYR A 1 83 ? 7.606 5.834 -9.695 1.00 92.81 83 TYR A C 1
ATOM 645 O O . TYR A 1 83 ? 8.373 5.387 -10.546 1.00 92.81 83 TYR A O 1
ATOM 653 N N . ASP A 1 84 ? 7.469 7.142 -9.475 1.00 93.69 84 ASP A N 1
ATOM 654 C CA . ASP A 1 84 ? 8.126 8.183 -10.267 1.00 93.69 84 ASP A CA 1
ATOM 655 C C . ASP A 1 84 ? 9.654 8.166 -10.093 1.00 93.69 84 ASP A C 1
ATOM 657 O O . ASP A 1 84 ? 10.384 8.471 -11.033 1.00 93.69 84 ASP A O 1
ATOM 661 N N . TYR A 1 85 ? 10.158 7.748 -8.928 1.00 92.69 85 TYR A N 1
ATOM 662 C CA . TYR A 1 85 ? 11.587 7.514 -8.712 1.00 92.69 85 TYR A CA 1
ATOM 663 C C . TYR A 1 85 ? 12.116 6.324 -9.525 1.00 92.69 85 TYR A C 1
ATOM 665 O O . TYR A 1 85 ? 13.223 6.380 -10.060 1.00 92.69 85 TYR A O 1
ATOM 673 N N . LEU A 1 86 ? 11.341 5.241 -9.618 1.00 91.62 86 LEU A N 1
ATOM 674 C CA . LEU A 1 86 ? 11.747 4.021 -10.318 1.00 91.62 86 LEU A CA 1
ATOM 675 C C . LEU A 1 86 ? 11.576 4.118 -11.838 1.00 91.62 86 LEU A C 1
ATOM 677 O O . LEU A 1 86 ? 12.365 3.531 -12.581 1.00 91.62 86 LEU A O 1
ATOM 681 N N . TYR A 1 87 ? 10.572 4.867 -12.299 1.00 92.56 87 TYR A N 1
ATOM 682 C CA . TYR A 1 87 ? 10.198 4.976 -13.707 1.00 92.56 87 TYR A CA 1
ATOM 683 C C . TYR A 1 87 ? 11.369 5.340 -14.641 1.00 92.56 87 TYR A C 1
ATOM 685 O O . TYR A 1 87 ? 11.532 4.656 -15.653 1.00 92.56 87 TYR A O 1
ATOM 693 N N . PRO A 1 88 ? 12.250 6.315 -14.336 1.00 92.94 88 PRO A N 1
ATOM 694 C CA . PRO A 1 88 ? 13.398 6.626 -15.186 1.00 92.94 88 PRO A CA 1
ATOM 695 C C . PRO A 1 88 ? 14.310 5.426 -15.447 1.00 92.94 88 PRO A C 1
ATOM 697 O O . PRO A 1 88 ? 14.792 5.265 -16.562 1.00 92.94 88 PRO A O 1
ATOM 700 N N . PHE A 1 89 ? 14.500 4.534 -14.470 1.00 92.12 89 PHE A N 1
ATOM 701 C CA . PHE A 1 89 ? 15.362 3.356 -14.622 1.00 92.12 89 PHE A CA 1
ATOM 702 C C . PHE A 1 89 ? 14.788 2.275 -15.547 1.00 92.12 89 PHE A C 1
ATOM 704 O O . PHE A 1 89 ? 15.470 1.287 -15.825 1.00 92.12 89 PHE A O 1
ATOM 711 N N . THR A 1 90 ? 13.557 2.459 -16.032 1.00 89.31 90 THR A N 1
ATOM 712 C CA . THR A 1 90 ? 12.963 1.625 -17.084 1.00 89.31 90 THR A CA 1
ATOM 713 C C . THR A 1 90 ? 13.452 1.996 -18.485 1.00 89.31 90 THR A C 1
ATOM 715 O O . THR A 1 90 ? 13.236 1.238 -19.431 1.00 89.31 90 THR A O 1
ATOM 718 N N . GLN A 1 91 ? 14.106 3.155 -18.617 1.00 88.56 91 GLN A N 1
ATOM 719 C CA . GLN A 1 91 ? 14.609 3.697 -19.872 1.00 88.56 91 GLN A CA 1
ATOM 720 C C . GLN A 1 91 ? 16.092 3.360 -20.064 1.00 88.56 91 GLN A C 1
ATOM 722 O O . GLN A 1 91 ? 16.877 3.304 -19.109 1.00 88.56 91 GLN A O 1
ATOM 727 N N . ASP A 1 92 ? 16.494 3.179 -21.320 1.00 81.94 92 ASP A N 1
ATOM 728 C CA . ASP A 1 92 ? 17.890 2.924 -21.665 1.00 81.94 92 ASP A CA 1
ATOM 729 C C . ASP A 1 92 ? 18.781 4.119 -21.291 1.00 81.94 92 ASP A C 1
ATOM 731 O O . ASP A 1 92 ? 18.453 5.278 -21.541 1.00 81.94 92 ASP A O 1
ATOM 735 N N . GLY A 1 93 ? 19.936 3.835 -20.684 1.00 80.81 93 GLY A N 1
ATOM 736 C CA . GLY A 1 93 ? 20.931 4.855 -20.330 1.00 80.81 93 GLY A CA 1
ATOM 737 C C . GLY A 1 93 ? 20.617 5.698 -19.086 1.00 80.81 93 GLY A C 1
ATOM 738 O O . GLY A 1 93 ? 21.399 6.588 -18.765 1.00 80.81 93 GLY A O 1
ATOM 739 N N . ALA A 1 94 ? 19.536 5.410 -18.353 1.00 85.00 94 ALA A N 1
ATOM 740 C CA . ALA A 1 94 ? 19.137 6.175 -17.163 1.00 85.00 94 ALA A CA 1
ATOM 741 C C . ALA A 1 94 ? 20.091 6.056 -15.955 1.00 85.00 94 ALA A C 1
ATOM 743 O O . ALA A 1 94 ? 20.079 6.905 -15.067 1.00 85.00 94 ALA A O 1
ATOM 744 N N . ASP A 1 95 ? 20.917 5.009 -15.912 1.00 83.94 95 ASP A N 1
ATOM 745 C CA . ASP A 1 95 ? 21.906 4.765 -14.857 1.00 83.94 95 ASP A CA 1
ATOM 746 C C . ASP A 1 95 ? 23.246 4.351 -15.496 1.00 83.94 95 ASP A C 1
ATOM 748 O O . ASP A 1 95 ? 23.336 3.224 -16.000 1.00 83.94 95 ASP A O 1
ATOM 752 N N . PRO A 1 96 ? 24.280 5.220 -15.473 1.00 78.38 96 PRO A N 1
ATOM 753 C CA . PRO A 1 96 ? 25.602 4.934 -16.038 1.00 78.38 96 PRO A CA 1
ATOM 754 C C . PRO A 1 96 ? 26.316 3.729 -15.410 1.00 78.38 96 PRO A C 1
ATOM 756 O O . PRO A 1 96 ? 27.144 3.093 -16.059 1.00 78.38 96 PRO A O 1
ATOM 759 N N . GLU A 1 97 ? 26.010 3.392 -14.153 1.00 82.88 97 GLU A N 1
ATOM 760 C CA . GLU A 1 97 ? 26.582 2.223 -13.472 1.00 82.88 97 GLU A CA 1
ATOM 761 C C . GLU A 1 97 ? 25.812 0.932 -13.794 1.00 82.88 97 GLU A C 1
ATOM 763 O O . GLU A 1 97 ? 26.239 -0.177 -13.446 1.00 82.88 97 GLU A O 1
ATOM 768 N N . HIS A 1 98 ? 24.682 1.065 -14.493 1.00 78.44 98 HIS A N 1
ATOM 769 C CA . HIS A 1 98 ? 23.788 -0.009 -14.893 1.00 78.44 98 HIS A CA 1
ATOM 770 C C . HIS A 1 98 ? 23.361 -0.916 -13.734 1.00 78.44 98 HIS A C 1
ATOM 772 O O . HIS A 1 98 ? 23.232 -2.127 -13.915 1.00 78.44 98 HIS A O 1
ATOM 778 N N . LYS A 1 99 ? 23.170 -0.380 -12.528 1.00 83.19 99 LYS A N 1
ATOM 779 C CA . LYS A 1 99 ? 22.685 -1.166 -11.389 1.00 83.19 99 LYS A CA 1
ATOM 780 C C . LYS A 1 99 ? 21.190 -1.406 -11.539 1.00 83.19 99 LYS A C 1
ATOM 782 O O . LYS A 1 99 ? 20.758 -2.555 -11.581 1.00 83.19 99 LYS A O 1
ATOM 787 N N . MET A 1 100 ? 20.420 -0.334 -11.706 1.00 87.88 100 MET A N 1
ATOM 788 C CA . MET A 1 100 ? 18.960 -0.419 -11.791 1.00 87.88 100 MET A CA 1
ATOM 789 C C . MET A 1 100 ? 18.474 -0.865 -13.171 1.00 87.88 100 MET A C 1
ATOM 791 O O . MET A 1 100 ? 17.619 -1.740 -13.272 1.00 87.88 100 MET A O 1
ATOM 795 N N . THR A 1 101 ? 19.073 -0.359 -14.249 1.00 88.44 101 THR A N 1
ATOM 796 C CA . THR A 1 101 ? 18.690 -0.740 -15.623 1.00 88.44 101 THR A CA 1
ATOM 797 C C . THR A 1 101 ? 18.948 -2.228 -15.921 1.00 88.44 101 THR A C 1
ATOM 799 O O . THR A 1 101 ? 18.183 -2.851 -16.655 1.00 88.44 101 THR A O 1
ATOM 802 N N . LYS A 1 102 ? 19.957 -2.861 -15.293 1.00 88.44 102 LYS A N 1
ATOM 803 C CA . LYS A 1 102 ? 20.151 -4.327 -15.368 1.00 88.44 102 LYS A CA 1
ATOM 804 C C . LYS A 1 102 ? 19.037 -5.097 -14.667 1.00 88.44 102 LYS A C 1
ATOM 806 O O . LYS A 1 102 ? 18.558 -6.087 -15.220 1.00 88.44 102 LYS A O 1
ATOM 811 N N . SER A 1 103 ? 18.626 -4.650 -13.480 1.00 86.88 103 SER A N 1
ATOM 812 C CA . SER A 1 103 ? 17.482 -5.237 -12.777 1.00 86.88 103 SER A CA 1
ATOM 813 C C . SER A 1 103 ? 16.206 -5.104 -13.613 1.00 86.88 103 SER A C 1
ATOM 815 O O . SER A 1 103 ? 15.460 -6.071 -13.730 1.00 86.88 103 SER A O 1
ATOM 817 N N . TRP A 1 104 ? 16.001 -3.971 -14.292 1.00 88.75 104 TRP A N 1
ATOM 818 C CA . TRP A 1 104 ? 14.857 -3.785 -15.187 1.00 88.75 104 TRP A CA 1
ATOM 819 C C . TRP A 1 104 ? 14.871 -4.758 -16.367 1.00 88.75 104 TRP A C 1
ATOM 821 O O . TRP A 1 104 ? 13.891 -5.458 -16.616 1.00 88.75 104 TRP A O 1
ATOM 831 N N . ALA A 1 105 ? 16.010 -4.885 -17.051 1.00 87.94 105 ALA A N 1
ATOM 832 C CA . ALA A 1 105 ? 16.158 -5.827 -18.157 1.00 87.94 105 ALA A CA 1
ATOM 833 C C . 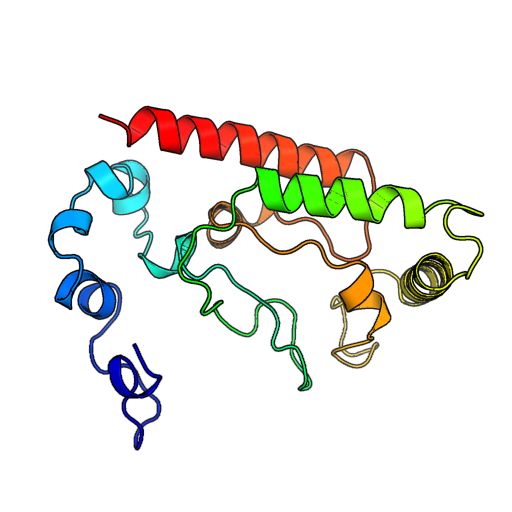ALA A 1 105 ? 15.908 -7.286 -17.724 1.00 87.94 105 ALA A C 1
ATOM 835 O O . ALA A 1 105 ? 15.431 -8.106 -18.511 1.00 87.94 105 ALA A O 1
ATOM 836 N N . ALA A 1 106 ? 16.224 -7.634 -16.473 1.00 85.69 106 ALA A N 1
ATOM 837 C CA . ALA A 1 106 ? 15.893 -8.936 -15.903 1.00 85.69 106 ALA A CA 1
ATOM 838 C C . ALA A 1 106 ? 14.389 -9.079 -15.618 1.00 85.69 106 ALA A C 1
ATOM 840 O O . ALA A 1 106 ? 13.815 -10.110 -15.968 1.00 85.69 106 ALA A O 1
ATOM 841 N N . VAL A 1 107 ? 13.739 -8.047 -15.064 1.00 83.19 107 VAL A N 1
ATOM 842 C CA . VAL A 1 107 ? 12.276 -8.000 -14.884 1.00 83.19 107 VAL A CA 1
ATOM 843 C C . VAL A 1 107 ? 11.558 -8.204 -16.220 1.00 83.19 107 VAL A C 1
ATOM 845 O O . VAL A 1 107 ? 10.693 -9.069 -16.313 1.00 83.19 107 VAL A O 1
ATOM 848 N N . GLN A 1 108 ? 11.982 -7.532 -17.294 1.00 84.62 108 GLN A N 1
ATOM 849 C CA . GLN A 1 108 ? 11.385 -7.697 -18.627 1.00 84.62 108 GLN A CA 1
ATOM 850 C C . GLN A 1 108 ? 11.498 -9.128 -19.182 1.00 84.62 108 GLN A C 1
ATOM 852 O O . GLN A 1 108 ? 10.603 -9.590 -19.887 1.00 84.62 108 GLN A O 1
ATOM 857 N N . LYS A 1 109 ? 12.572 -9.860 -18.852 1.00 83.06 109 LYS A N 1
ATOM 858 C CA . LYS A 1 109 ? 12.736 -11.279 -19.230 1.00 83.06 109 LYS A CA 1
ATOM 859 C C . LYS A 1 109 ? 11.870 -12.219 -18.390 1.00 83.06 109 LYS A C 1
ATOM 861 O O . LYS A 1 109 ? 11.489 -13.288 -18.866 1.00 83.06 109 LYS A O 1
ATOM 866 N N . ILE A 1 110 ? 11.604 -11.845 -17.139 1.00 76.19 110 ILE A N 1
ATOM 867 C CA . ILE A 1 110 ? 10.722 -12.574 -16.220 1.00 76.19 110 ILE A CA 1
ATOM 868 C C . ILE A 1 110 ? 9.252 -12.361 -16.616 1.00 76.19 110 ILE A C 1
ATOM 870 O O . ILE A 1 110 ? 8.461 -13.298 -16.537 1.00 76.19 110 ILE A O 1
ATOM 874 N N . GLY A 1 111 ? 8.897 -11.163 -17.086 1.00 74.81 111 GLY A N 1
ATOM 875 C CA . GLY A 1 111 ? 7.519 -10.759 -17.346 1.00 74.81 111 GLY A CA 1
ATOM 876 C C . GLY A 1 111 ? 6.872 -10.193 -16.083 1.00 74.81 111 GLY A C 1
ATOM 877 O O . GLY A 1 111 ? 7.469 -9.368 -15.395 1.00 74.81 111 GLY A O 1
ATOM 878 N N . ILE A 1 112 ? 5.648 -10.625 -15.765 1.00 67.69 112 ILE A N 1
ATOM 879 C CA . ILE A 1 112 ? 4.934 -10.134 -14.580 1.00 67.69 112 ILE A CA 1
ATOM 880 C C . ILE A 1 112 ? 5.559 -10.742 -13.320 1.00 67.69 112 ILE A C 1
ATOM 882 O O . ILE A 1 112 ? 5.531 -11.958 -13.097 1.00 67.69 112 ILE A O 1
ATOM 886 N N . CYS A 1 113 ? 6.122 -9.881 -12.475 1.00 72.62 113 CYS A N 1
ATOM 887 C CA . CYS A 1 113 ? 6.670 -10.286 -11.189 1.00 72.62 113 CYS A CA 1
ATOM 888 C C . CYS A 1 113 ? 5.580 -10.926 -10.314 1.00 72.62 113 CYS A C 1
ATOM 890 O O . CYS A 1 113 ? 4.465 -10.424 -10.215 1.00 72.62 113 CYS A O 1
ATOM 892 N N . TYR A 1 114 ? 5.924 -12.022 -9.632 1.00 68.25 114 TYR A N 1
ATOM 893 C CA . TYR A 1 114 ? 5.057 -12.731 -8.676 1.00 68.25 114 TYR A CA 1
ATOM 894 C C . TYR A 1 114 ? 3.795 -13.418 -9.254 1.00 68.25 114 TYR A C 1
ATOM 896 O O . TYR A 1 114 ? 3.018 -13.965 -8.475 1.00 68.25 114 TYR A O 1
ATOM 904 N N . ASP A 1 115 ? 3.622 -13.473 -10.580 1.00 61.59 115 ASP A N 1
ATOM 905 C CA . ASP A 1 115 ? 2.431 -14.041 -11.248 1.00 61.59 115 ASP A CA 1
ATOM 906 C C . ASP A 1 115 ? 2.479 -15.574 -11.452 1.00 61.59 115 ASP A C 1
ATOM 908 O O . ASP A 1 115 ? 1.505 -16.204 -11.853 1.00 61.59 115 ASP A O 1
ATOM 912 N N . SER A 1 116 ? 3.601 -16.249 -11.165 1.00 52.69 116 SER A N 1
ATOM 913 C CA . SER A 1 116 ? 3.636 -17.718 -11.246 1.00 52.69 116 SER A CA 1
ATOM 914 C C . SER A 1 116 ? 4.740 -18.379 -10.421 1.00 52.69 116 SER A C 1
ATOM 916 O O . SER A 1 116 ? 5.813 -17.825 -10.201 1.00 52.69 116 SER A O 1
ATOM 918 N N . TRP A 1 117 ? 4.501 -19.644 -10.050 1.00 49.47 117 TRP A N 1
ATOM 919 C CA . TRP A 1 117 ? 5.494 -20.580 -9.490 1.00 49.47 117 TRP A CA 1
ATOM 920 C C . TRP A 1 117 ? 6.695 -20.829 -10.431 1.00 49.47 117 TRP A C 1
ATOM 922 O O . TRP A 1 117 ? 7.687 -21.435 -10.033 1.00 49.47 117 TRP A O 1
ATOM 932 N N . LYS A 1 118 ? 6.612 -20.377 -11.693 1.00 47.75 118 LYS A N 1
ATOM 933 C CA . LYS A 1 118 ? 7.635 -20.557 -12.732 1.00 47.75 118 LYS A CA 1
ATOM 934 C C . LYS A 1 118 ? 8.874 -19.678 -12.515 1.00 47.75 118 LYS A C 1
ATOM 936 O O . LYS A 1 118 ? 9.926 -19.979 -13.071 1.00 47.75 118 LYS A O 1
ATOM 941 N N . TYR A 1 119 ? 8.771 -18.645 -11.681 1.00 51.06 119 TYR A N 1
ATOM 942 C CA . TYR A 1 119 ? 9.883 -17.777 -11.301 1.00 51.06 119 TYR A CA 1
ATOM 943 C C . TYR A 1 119 ? 10.051 -17.850 -9.784 1.00 51.06 119 TYR A C 1
ATOM 945 O O . TYR A 1 119 ? 9.054 -17.724 -9.067 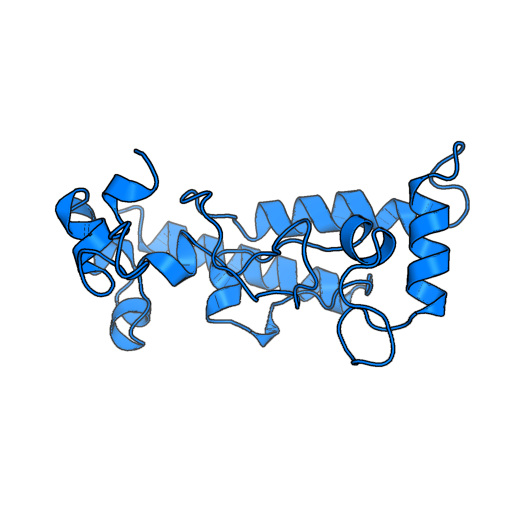1.00 51.06 119 TYR A O 1
ATOM 953 N N . PRO A 1 120 ? 11.263 -18.128 -9.265 1.00 51.84 120 PRO A N 1
ATOM 954 C CA . PRO A 1 120 ? 11.425 -18.366 -7.845 1.00 51.84 120 PRO A CA 1
ATOM 955 C C . PRO A 1 120 ? 10.939 -17.139 -7.059 1.00 51.84 120 PRO A C 1
ATOM 957 O O . PRO A 1 120 ? 11.288 -16.009 -7.412 1.00 51.84 120 PRO A O 1
ATOM 960 N N . PRO A 1 121 ? 10.122 -17.343 -6.010 1.00 52.19 121 PRO A N 1
ATOM 961 C CA . PRO A 1 121 ? 9.684 -16.266 -5.138 1.00 52.19 121 PRO A CA 1
ATOM 962 C C . PRO A 1 121 ? 10.921 -15.526 -4.620 1.00 52.19 121 PRO A C 1
ATOM 964 O O . PRO A 1 121 ? 11.774 -16.132 -3.970 1.00 52.19 121 PRO A O 1
ATOM 967 N N . ASN A 1 122 ? 10.991 -14.226 -4.927 1.00 53.91 122 ASN A N 1
ATOM 968 C CA . ASN A 1 122 ? 12.083 -13.284 -4.635 1.00 53.91 122 ASN A CA 1
ATOM 969 C C . ASN A 1 122 ? 13.288 -13.295 -5.576 1.00 53.91 122 ASN A C 1
ATOM 971 O O . ASN A 1 122 ? 14.415 -13.581 -5.172 1.00 53.91 122 ASN A O 1
ATOM 975 N N . THR A 1 123 ? 13.082 -12.827 -6.799 1.00 67.94 123 THR A N 1
ATOM 976 C CA . THR A 1 123 ? 14.172 -12.206 -7.551 1.00 67.94 123 THR A CA 1
ATOM 977 C C . THR A 1 123 ? 14.441 -10.824 -6.947 1.00 67.94 123 THR A C 1
ATOM 979 O O . THR A 1 123 ? 13.514 -10.062 -6.635 1.00 67.94 123 THR A O 1
ATOM 982 N N . LYS A 1 124 ? 15.716 -10.507 -6.698 1.00 75.94 124 LYS A N 1
ATOM 983 C CA . LYS A 1 124 ? 16.125 -9.182 -6.203 1.00 75.94 124 LYS A CA 1
ATOM 984 C C . LYS A 1 124 ? 15.596 -8.103 -7.151 1.00 75.94 124 LYS A C 1
ATOM 986 O O . LYS A 1 124 ? 15.079 -7.085 -6.716 1.00 75.94 124 LYS A O 1
ATOM 991 N N . GLU A 1 125 ? 15.620 -8.409 -8.436 1.00 80.75 125 GLU A N 1
ATOM 992 C CA . GLU A 1 125 ? 15.222 -7.575 -9.557 1.00 80.75 125 GLU A CA 1
ATOM 993 C C . GLU A 1 125 ? 13.737 -7.184 -9.488 1.00 80.75 125 GLU A C 1
ATOM 995 O O . GLU A 1 125 ? 13.407 -6.010 -9.625 1.00 80.75 125 GLU A O 1
ATOM 1000 N N . CYS A 1 126 ? 12.841 -8.123 -9.160 1.00 77.88 126 CYS A N 1
ATOM 1001 C CA . CYS A 1 126 ? 11.431 -7.802 -8.905 1.00 77.88 126 CYS A CA 1
ATOM 1002 C C . CYS A 1 126 ? 11.214 -6.984 -7.627 1.00 77.88 126 CYS A C 1
ATOM 1004 O O . CYS A 1 126 ? 10.151 -6.401 -7.474 1.00 77.88 126 CYS A O 1
ATOM 1006 N N . THR A 1 127 ? 12.172 -6.971 -6.696 1.00 78.19 127 THR A N 1
ATOM 1007 C CA . THR A 1 127 ? 12.116 -6.119 -5.492 1.00 78.19 127 THR A CA 1
ATOM 1008 C C . THR A 1 127 ? 12.575 -4.704 -5.807 1.00 78.19 127 THR A C 1
ATOM 1010 O O . THR A 1 127 ? 11.989 -3.747 -5.321 1.00 78.19 127 THR A O 1
ATOM 1013 N N . ASP A 1 128 ? 13.615 -4.589 -6.631 1.00 83.56 128 ASP A N 1
ATOM 1014 C CA . ASP A 1 128 ? 14.182 -3.317 -7.067 1.00 83.56 128 ASP A CA 1
ATOM 1015 C C . ASP A 1 128 ? 13.143 -2.462 -7.824 1.00 83.56 128 ASP A C 1
ATOM 1017 O O . ASP A 1 128 ? 13.189 -1.241 -7.746 1.00 83.56 128 ASP A O 1
ATOM 1021 N N . PHE A 1 129 ? 12.188 -3.103 -8.512 1.00 84.31 129 PHE A N 1
ATOM 1022 C CA . PHE A 1 129 ? 11.094 -2.464 -9.261 1.00 84.31 129 PHE A CA 1
ATOM 1023 C C . PHE A 1 129 ? 9.702 -2.711 -8.648 1.00 84.31 129 PHE A C 1
ATOM 1025 O O . PHE A 1 129 ? 8.689 -2.721 -9.353 1.00 84.31 129 PHE A O 1
ATOM 1032 N N . ASP A 1 130 ? 9.645 -2.943 -7.334 1.00 82.12 130 ASP A N 1
ATOM 1033 C CA . ASP A 1 130 ? 8.396 -3.110 -6.591 1.00 82.12 130 ASP A CA 1
ATOM 1034 C C . ASP A 1 130 ? 7.929 -1.769 -6.015 1.00 82.12 130 ASP A C 1
ATOM 1036 O O . ASP A 1 130 ? 8.627 -1.171 -5.197 1.00 82.12 130 ASP A O 1
ATOM 1040 N N . VAL A 1 131 ? 6.737 -1.312 -6.396 1.00 85.25 131 VAL A N 1
ATOM 1041 C CA . VAL A 1 131 ? 6.092 -0.163 -5.745 1.00 85.25 131 VAL A CA 1
ATOM 1042 C C . VAL A 1 131 ? 5.300 -0.659 -4.543 1.00 85.25 131 VAL A C 1
ATOM 1044 O O . VAL A 1 131 ? 4.399 -1.490 -4.682 1.00 85.25 131 VAL A O 1
ATOM 1047 N N . MET A 1 132 ? 5.648 -0.163 -3.357 1.00 79.81 132 MET A N 1
ATOM 1048 C CA . MET A 1 132 ? 5.034 -0.581 -2.105 1.00 79.81 132 MET A CA 1
ATOM 1049 C C . MET A 1 132 ? 3.542 -0.235 -2.096 1.00 79.81 132 MET A C 1
ATOM 1051 O O . MET A 1 132 ? 3.168 0.878 -2.478 1.00 79.81 132 MET A O 1
ATOM 1055 N N . PRO A 1 133 ? 2.678 -1.150 -1.628 1.00 79.31 133 PRO A N 1
ATOM 1056 C CA . PRO A 1 133 ? 1.281 -0.828 -1.391 1.00 79.31 133 PRO A CA 1
ATOM 1057 C C . PRO A 1 133 ? 1.124 0.287 -0.381 1.00 79.31 133 PRO A C 1
ATOM 1059 O O . PRO A 1 133 ? 1.799 0.310 0.650 1.00 79.31 133 PRO A O 1
ATOM 1062 N N . ASN A 1 134 ? 0.155 1.144 -0.654 1.00 87.19 134 ASN A N 1
ATOM 1063 C CA . ASN A 1 134 ? -0.317 2.129 0.299 1.00 87.19 134 ASN A CA 1
ATOM 1064 C C . ASN A 1 134 ? -1.472 1.568 1.141 1.00 87.19 134 ASN A C 1
ATOM 1066 O O . ASN A 1 134 ? -2.040 0.510 0.857 1.00 87.19 134 ASN A O 1
ATOM 1070 N N . ALA A 1 135 ? -1.853 2.325 2.163 1.00 89.38 135 ALA A N 1
ATOM 1071 C CA . ALA A 1 135 ? -2.963 2.031 3.061 1.00 89.38 135 ALA A CA 1
ATOM 1072 C C . ALA A 1 135 ? -4.297 1.763 2.344 1.00 89.38 135 ALA A C 1
ATOM 1074 O O . ALA A 1 135 ? -5.040 0.868 2.741 1.00 89.38 135 ALA A O 1
ATOM 1075 N N . CYS A 1 136 ? -4.601 2.499 1.272 1.00 89.25 136 CYS A N 1
ATOM 1076 C CA . CYS A 1 136 ? -5.854 2.330 0.532 1.00 89.25 136 CYS A CA 1
ATOM 1077 C C . CYS A 1 136 ? -5.905 0.991 -0.211 1.00 89.25 136 CYS A C 1
ATOM 1079 O O . CYS A 1 136 ? -6.976 0.402 -0.364 1.00 89.25 136 CYS A O 1
ATOM 1081 N N . SER A 1 137 ? -4.744 0.483 -0.623 1.00 82.69 137 SER A N 1
ATOM 1082 C CA . SER A 1 137 ? -4.642 -0.715 -1.452 1.00 82.69 137 SER A CA 1
ATOM 1083 C C . SER A 1 137 ? -5.219 -1.951 -0.747 1.00 82.69 137 SER A C 1
ATOM 1085 O O . SER A 1 137 ? -5.849 -2.773 -1.398 1.00 82.69 137 SER A O 1
ATOM 1087 N N . SER A 1 138 ? -5.127 -2.055 0.588 1.00 81.56 138 SER A N 1
ATOM 1088 C CA . SER A 1 138 ? -5.665 -3.193 1.362 1.00 81.56 138 SER A CA 1
ATOM 1089 C C . SER A 1 138 ? -7.143 -3.510 1.086 1.00 81.56 138 SER A C 1
ATOM 1091 O O . SER A 1 138 ? -7.533 -4.672 1.182 1.00 81.56 138 SER A O 1
ATOM 1093 N N . CYS A 1 139 ? -7.945 -2.501 0.733 1.00 86.44 139 CYS A N 1
ATOM 1094 C CA . CYS A 1 139 ? -9.370 -2.649 0.420 1.00 86.44 139 CYS A CA 1
ATOM 1095 C C . CYS A 1 139 ? -9.707 -2.261 -1.031 1.00 86.44 139 CYS A C 1
ATOM 1097 O O . CYS A 1 139 ? -10.723 -2.701 -1.567 1.00 86.44 139 CYS A O 1
ATOM 1099 N N . HIS A 1 140 ? -8.870 -1.441 -1.674 1.00 88.25 140 HIS A N 1
ATOM 1100 C CA . HIS A 1 140 ? -9.025 -0.991 -3.058 1.00 88.25 140 HIS A CA 1
ATOM 1101 C C . HIS A 1 140 ? -8.052 -1.734 -3.976 1.00 88.25 140 HIS A C 1
ATOM 1103 O O . HIS A 1 140 ? -7.136 -1.157 -4.556 1.00 88.25 140 HIS A O 1
ATOM 1109 N N . ASP A 1 141 ? -8.263 -3.041 -4.113 1.00 79.81 141 ASP A N 1
ATOM 1110 C CA . ASP A 1 141 ? -7.321 -3.956 -4.762 1.00 79.81 141 ASP A CA 1
ATOM 1111 C C . ASP A 1 141 ? -7.019 -3.642 -6.248 1.00 79.81 141 ASP A C 1
ATOM 1113 O O . ASP A 1 141 ? -5.947 -3.934 -6.778 1.00 79.81 141 ASP A O 1
ATOM 1117 N N . LYS A 1 142 ? -7.952 -2.989 -6.937 1.00 80.75 142 LYS A N 1
ATOM 1118 C CA . LYS A 1 142 ? -7.774 -2.546 -8.328 1.00 80.75 142 LYS A CA 1
ATOM 1119 C C . LYS A 1 142 ? -6.771 -1.400 -8.478 1.00 80.75 142 LYS A C 1
ATOM 1121 O O . LYS A 1 142 ? -6.263 -1.191 -9.578 1.00 80.75 142 LYS A O 1
ATOM 1126 N N . GLU A 1 143 ? -6.494 -0.680 -7.392 1.00 78.12 143 GLU A N 1
ATOM 1127 C CA . GLU A 1 143 ? -5.571 0.459 -7.351 1.00 78.12 143 GLU A CA 1
ATOM 1128 C C . GLU A 1 143 ? -4.125 0.023 -7.063 1.00 78.12 143 GLU A C 1
ATOM 1130 O O . GLU A 1 143 ? -3.218 0.854 -7.094 1.00 78.12 143 GLU A O 1
ATOM 1135 N N . PHE A 1 144 ? -3.872 -1.275 -6.830 1.00 74.19 144 PHE A N 1
ATOM 1136 C CA . PHE A 1 144 ? -2.501 -1.763 -6.701 1.00 74.19 144 PHE A CA 1
ATOM 1137 C C . PHE A 1 144 ? -1.744 -1.633 -8.031 1.00 74.19 144 PHE A C 1
ATOM 1139 O O . PHE A 1 144 ? -2.225 -2.115 -9.069 1.00 74.19 144 PHE A O 1
ATOM 1146 N N . PRO A 1 145 ? -0.516 -1.087 -7.998 1.00 75.25 145 PRO A N 1
ATOM 1147 C CA . PRO A 1 145 ? 0.376 -1.158 -9.137 1.00 75.25 145 PRO A CA 1
ATOM 1148 C C . PRO A 1 145 ? 0.816 -2.608 -9.351 1.00 75.25 145 PRO A C 1
ATOM 1150 O O . PRO A 1 145 ? 1.269 -3.307 -8.426 1.00 75.25 145 PRO A O 1
ATOM 1153 N N . VAL A 1 146 ? 0.697 -3.062 -10.595 1.00 79.19 146 VAL A N 1
ATOM 1154 C CA . VAL A 1 146 ? 1.225 -4.358 -11.024 1.00 79.19 146 VAL A CA 1
ATOM 1155 C C . VAL A 1 146 ? 2.758 -4.303 -10.933 1.00 79.19 146 VAL A C 1
ATOM 1157 O O . VAL A 1 146 ? 3.378 -3.402 -11.495 1.00 79.19 146 VAL A O 1
ATOM 1160 N N . PRO A 1 147 ? 3.406 -5.236 -10.218 1.00 75.56 147 PRO A N 1
ATOM 1161 C CA . PRO A 1 147 ? 4.843 -5.166 -9.995 1.00 75.56 147 PRO A CA 1
ATOM 1162 C C . PRO A 1 147 ? 5.600 -5.443 -11.293 1.00 75.56 147 PRO A C 1
ATOM 1164 O O . PRO A 1 147 ? 5.260 -6.361 -12.043 1.00 75.56 147 PRO A O 1
ATOM 1167 N N . GLY A 1 148 ? 6.646 -4.656 -11.545 1.00 75.81 148 GLY A N 1
ATOM 1168 C CA . GLY A 1 148 ? 7.404 -4.729 -12.794 1.00 75.81 148 GLY A CA 1
ATOM 1169 C C . GLY A 1 148 ? 6.670 -4.158 -14.011 1.00 75.81 148 GLY A C 1
ATOM 1170 O O . GLY A 1 148 ? 7.123 -4.363 -15.134 1.00 75.81 148 GLY A O 1
ATOM 1171 N N . LYS A 1 149 ? 5.557 -3.442 -13.816 1.00 85.31 149 LYS A N 1
ATOM 1172 C CA . LYS A 1 149 ? 4.823 -2.768 -14.885 1.00 85.31 149 LYS A CA 1
ATOM 1173 C C . LYS A 1 149 ? 4.819 -1.260 -14.643 1.00 85.31 149 LYS A C 1
ATOM 1175 O O . LYS A 1 149 ? 4.349 -0.791 -13.612 1.00 85.31 149 LYS A O 1
ATOM 1180 N N . PHE A 1 150 ? 5.357 -0.528 -15.611 1.00 89.56 150 PHE A N 1
ATOM 1181 C CA . PHE A 1 150 ? 5.506 0.919 -15.561 1.00 89.56 150 PHE A CA 1
ATOM 1182 C C . PHE A 1 150 ? 4.931 1.525 -16.844 1.00 89.56 150 PHE A C 1
ATOM 1184 O O . PHE A 1 150 ? 5.588 1.529 -17.883 1.00 89.56 150 PHE A O 1
ATOM 1191 N N . ASP A 1 151 ? 3.685 1.980 -16.779 1.00 90.75 151 ASP A N 1
ATOM 1192 C CA . ASP A 1 151 ? 2.978 2.676 -17.852 1.00 90.75 151 ASP A CA 1
ATOM 1193 C C . ASP A 1 151 ? 1.969 3.693 -17.284 1.00 90.75 151 ASP A C 1
ATOM 1195 O O . ASP A 1 151 ? 1.784 3.812 -16.069 1.00 90.75 151 ASP A O 1
ATOM 1199 N N . ASP A 1 152 ? 1.302 4.439 -18.164 1.00 91.94 152 ASP A N 1
ATOM 1200 C CA . ASP A 1 152 ? 0.324 5.453 -17.756 1.00 91.94 152 ASP A CA 1
ATOM 1201 C C . ASP A 1 152 ? -0.870 4.851 -17.001 1.00 91.94 152 ASP A C 1
ATOM 1203 O O . ASP A 1 152 ? -1.460 5.514 -16.151 1.00 91.94 152 ASP A O 1
ATOM 1207 N N . ILE A 1 153 ? -1.222 3.588 -17.269 1.00 91.31 153 ILE A N 1
ATOM 1208 C CA . ILE A 1 153 ? -2.330 2.908 -16.590 1.00 91.31 153 ILE A CA 1
ATOM 1209 C C . ILE A 1 153 ? -1.958 2.665 -15.127 1.00 91.31 153 ILE A C 1
ATOM 1211 O O . ILE A 1 153 ? -2.730 3.014 -14.235 1.00 91.31 153 ILE A O 1
ATOM 1215 N N . GLU A 1 154 ? -0.784 2.086 -14.866 1.00 89.75 154 GLU A N 1
ATOM 1216 C CA . GLU A 1 154 ? -0.320 1.824 -13.501 1.00 89.75 154 GLU A CA 1
ATOM 1217 C C . GLU A 1 154 ? -0.055 3.123 -12.731 1.00 89.75 154 GLU A C 1
ATOM 1219 O O . GLU A 1 154 ? -0.407 3.216 -11.555 1.00 89.75 154 GLU A O 1
ATOM 1224 N N . ARG A 1 155 ? 0.477 4.157 -13.396 1.00 92.06 155 ARG A N 1
ATOM 1225 C CA . ARG A 1 155 ? 0.670 5.474 -12.776 1.00 92.06 155 ARG A CA 1
ATOM 1226 C C . ARG A 1 155 ? -0.660 6.134 -12.402 1.00 92.06 155 ARG A C 1
ATOM 1228 O O . ARG A 1 155 ? -0.791 6.655 -11.296 1.00 92.06 155 ARG A O 1
ATOM 1235 N N . ASN A 1 156 ? -1.663 6.083 -13.282 1.00 91.75 156 ASN A N 1
ATOM 1236 C CA . ASN A 1 156 ? -2.972 6.695 -13.029 1.00 91.75 156 ASN A CA 1
ATOM 1237 C C . ASN A 1 156 ? -3.703 6.063 -11.837 1.00 91.75 156 ASN A C 1
ATOM 1239 O O . ASN A 1 156 ? -4.335 6.793 -11.078 1.00 91.75 156 ASN A O 1
ATOM 1243 N N . LYS A 1 157 ? -3.555 4.752 -11.593 1.00 89.88 157 LYS A N 1
ATOM 1244 C CA . LYS A 1 157 ? -4.100 4.103 -10.382 1.00 89.88 157 LYS A CA 1
ATOM 1245 C C . LYS A 1 157 ? -3.588 4.750 -9.092 1.00 89.88 157 LYS A C 1
ATOM 1247 O O . LYS A 1 157 ? -4.352 4.949 -8.152 1.00 89.88 157 LYS A O 1
ATOM 1252 N N . LEU A 1 158 ? -2.299 5.095 -9.046 1.00 89.88 158 LEU A N 1
ATOM 1253 C CA . LEU A 1 158 ? -1.685 5.728 -7.876 1.00 89.88 158 LEU A CA 1
ATOM 1254 C C . LEU A 1 158 ? -2.188 7.165 -7.677 1.00 89.88 158 LEU A C 1
ATOM 1256 O O . LEU A 1 158 ? -2.447 7.566 -6.544 1.00 89.88 158 LEU A O 1
ATOM 1260 N N . ILE A 1 159 ? -2.406 7.905 -8.769 1.00 92.31 159 ILE A N 1
ATOM 1261 C CA . ILE A 1 159 ? -3.006 9.252 -8.745 1.00 92.31 159 ILE A CA 1
ATOM 1262 C C . ILE A 1 159 ? -4.461 9.196 -8.252 1.00 92.31 159 ILE A C 1
ATOM 1264 O O . ILE A 1 159 ? -4.887 10.013 -7.434 1.00 92.31 159 ILE A O 1
ATOM 1268 N N . GLU A 1 160 ? -5.241 8.215 -8.712 1.00 90.94 160 GLU A N 1
ATOM 1269 C CA . GLU A 1 160 ? -6.603 7.987 -8.217 1.00 90.94 160 GLU A CA 1
ATOM 1270 C C . GLU A 1 160 ? -6.607 7.662 -6.715 1.00 90.94 160 GLU A C 1
ATOM 1272 O O . GLU A 1 160 ? -7.431 8.202 -5.965 1.00 90.94 160 GLU A O 1
ATOM 1277 N N . GLY A 1 161 ? -5.646 6.847 -6.269 1.00 90.88 161 GLY A N 1
ATOM 1278 C CA . GLY A 1 161 ? -5.398 6.558 -4.860 1.00 90.88 161 GLY A CA 1
ATOM 1279 C C . GLY A 1 161 ? -5.087 7.818 -4.048 1.00 90.88 161 GLY A C 1
ATOM 1280 O O . GLY A 1 161 ? -5.666 8.014 -2.982 1.00 90.88 161 GLY A O 1
ATOM 1281 N N . GLU A 1 162 ? -4.242 8.716 -4.554 1.00 92.38 162 GLU A N 1
ATOM 1282 C CA . GLU A 1 162 ? -3.932 9.999 -3.905 1.00 92.38 162 GLU A CA 1
ATOM 1283 C C . GLU A 1 162 ? -5.185 10.868 -3.746 1.00 92.38 162 GLU A C 1
ATOM 1285 O O . GLU A 1 162 ? -5.488 11.337 -2.647 1.00 92.38 162 GLU A O 1
ATOM 1290 N N . SER A 1 163 ? -5.992 10.991 -4.804 1.00 92.31 163 SER A N 1
ATOM 1291 C CA . SER A 1 163 ? -7.278 11.693 -4.737 1.00 92.31 163 SER A CA 1
ATOM 1292 C C . SER A 1 163 ? -8.220 11.073 -3.696 1.00 92.31 163 SER A C 1
ATOM 1294 O O . SER A 1 163 ? -8.926 11.783 -2.974 1.00 92.31 163 SER A O 1
ATOM 1296 N N . ARG A 1 164 ? -8.247 9.738 -3.593 1.00 91.75 164 ARG A N 1
ATOM 1297 C CA . ARG A 1 164 ? -9.028 9.011 -2.583 1.00 91.75 164 ARG A CA 1
ATOM 1298 C C . ARG A 1 164 ? -8.527 9.275 -1.171 1.00 91.75 164 ARG A C 1
ATOM 1300 O O . ARG A 1 164 ? -9.348 9.506 -0.284 1.00 91.75 164 ARG A O 1
ATOM 1307 N N . PHE A 1 165 ? -7.218 9.262 -0.971 1.00 92.81 165 PHE A N 1
ATOM 1308 C CA . PHE A 1 165 ? -6.611 9.525 0.323 1.00 92.81 165 PHE A CA 1
ATOM 1309 C C . PHE A 1 165 ? -6.861 10.960 0.780 1.00 92.81 165 PHE A C 1
ATOM 1311 O O . PHE A 1 165 ? -7.235 11.165 1.930 1.00 92.81 165 PHE A O 1
ATOM 1318 N N . GLN A 1 166 ? -6.800 11.938 -0.126 1.00 92.75 166 GLN A N 1
ATOM 1319 C CA . GLN A 1 166 ? -7.147 13.317 0.213 1.00 92.75 166 GLN A CA 1
ATOM 1320 C C . GLN A 1 166 ? -8.599 13.436 0.698 1.00 92.75 166 GLN A C 1
ATOM 1322 O O . GLN A 1 166 ? -8.848 14.048 1.732 1.00 92.75 166 GLN A O 1
ATOM 1327 N N . ARG A 1 167 ? -9.558 12.766 0.035 1.00 91.69 167 ARG A N 1
ATOM 1328 C CA . ARG A 1 167 ? -10.956 12.727 0.511 1.00 91.69 167 ARG A CA 1
ATOM 1329 C C . ARG A 1 167 ? -11.091 12.117 1.906 1.00 91.69 167 ARG A C 1
ATOM 1331 O O . ARG A 1 167 ? -11.970 12.533 2.657 1.00 91.69 167 ARG A O 1
ATOM 1338 N N . PHE A 1 168 ? -10.261 11.126 2.236 1.00 91.94 168 PHE A N 1
ATOM 1339 C CA . PHE A 1 168 ? -10.205 10.572 3.587 1.00 91.94 168 PHE A CA 1
ATOM 1340 C C . PHE A 1 168 ? -9.713 11.627 4.581 1.00 91.94 168 PHE A C 1
ATOM 1342 O O . PHE A 1 168 ? -10.422 11.914 5.541 1.00 91.94 168 PHE A O 1
ATOM 1349 N N . ILE A 1 169 ? -8.577 12.271 4.303 1.00 91.31 169 ILE A N 1
ATOM 1350 C CA . ILE A 1 169 ? -8.016 13.326 5.157 1.00 91.31 169 ILE A CA 1
ATOM 1351 C C . ILE A 1 169 ? -9.026 14.458 5.378 1.00 91.31 169 ILE A C 1
ATOM 1353 O O . ILE A 1 169 ? -9.263 14.848 6.521 1.00 91.31 169 ILE A O 1
ATOM 1357 N N . ASP A 1 170 ? -9.687 14.935 4.325 1.00 90.81 170 ASP A N 1
ATOM 1358 C CA . ASP A 1 170 ? -10.694 15.999 4.410 1.00 90.81 170 ASP A CA 1
ATOM 1359 C C . ASP A 1 170 ? -11.901 15.593 5.278 1.00 90.81 170 ASP A C 1
ATOM 1361 O O . ASP A 1 170 ? -12.514 16.428 5.949 1.00 90.81 170 ASP A O 1
ATOM 1365 N N . ALA A 1 171 ? -12.253 14.303 5.280 1.00 87.62 171 ALA A N 1
ATOM 1366 C CA . ALA A 1 171 ? -13.364 13.770 6.059 1.00 87.62 171 ALA A CA 1
ATOM 1367 C C . ALA A 1 171 ? -13.015 13.544 7.538 1.00 87.62 171 ALA A C 1
ATOM 1369 O O . ALA A 1 171 ? -13.910 13.641 8.378 1.00 87.62 171 ALA A O 1
ATOM 1370 N N . THR A 1 172 ? -11.751 13.249 7.855 1.00 84.31 172 THR A N 1
ATOM 1371 C CA . THR A 1 172 ? -11.301 12.881 9.209 1.00 84.31 172 THR A CA 1
ATOM 1372 C C . THR A 1 172 ? -10.554 13.994 9.950 1.00 84.31 172 THR A C 1
ATOM 1374 O O . THR A 1 172 ? -10.268 13.839 11.132 1.00 84.31 172 THR A O 1
ATOM 1377 N N . SER A 1 173 ? -10.220 15.112 9.296 1.00 76.69 173 SER A N 1
ATOM 1378 C CA . SER A 1 173 ? -9.460 16.228 9.899 1.00 76.69 173 SER A CA 1
ATOM 1379 C C . SER A 1 173 ? -10.327 17.258 10.645 1.00 76.69 173 SER A C 1
ATOM 1381 O O . SER A 1 173 ? -9.973 18.436 10.685 1.00 76.69 173 SER A O 1
ATOM 1383 N N . LYS A 1 174 ? -11.475 16.848 11.198 1.00 56.97 174 LYS A N 1
ATOM 1384 C CA . LYS A 1 174 ? -12.408 17.732 11.920 1.00 56.97 174 LYS A CA 1
ATOM 1385 C C . LYS A 1 174 ? -12.321 17.572 13.429 1.00 56.97 174 LYS A C 1
ATOM 1387 O O . LYS A 1 174 ? -12.222 16.414 13.885 1.00 56.97 174 LYS A O 1
#

Foldseek 3Di:
DDLVLFADPPVRHGPDPFQCSVCVPVVVCPDCLNVPVVCVVVPPTLQLFQFPFAFPQDDQTARRNGTHPNRDFFALVNLLVVLVVLQLLLDPPSDPVCPLVVLLVVLVVVDFPRPDPVDGRDDVSLVSQARTDGSVCSPVVVLHQGGSDRDPSNSVSSVVRNVVVVVSCVSNVD

InterPro domains:
  IPR036280 Multiheme cytochrome superfamily [SSF48695] (3-144)

Mean predicted aligned error: 6.48 Å

Secondary structure (DSSP, 8-state):
--HHHHB-TTT-SBSS-TTHHHHTT-GGG-SHHHH-HHHHHTT--HHHHHS-EE--SSSS--TTSEE-S--S---HHHHHHHHHHHGGGGSTTS-TT-SHHHHHHHHHHH-STTS-TTS-S--HHHHHTPPPPPGGGGT-GGGSPPTT--SHHHHHHHHHHHHHHHHHHHHH--